Protein AF-A0A2G9T7L3-F1 (afdb_monomer_lite)

Radius of gyration: 17.42 Å; chains: 1; bounding box: 38×14×56 Å

InterPro domains:
  IPR000742 EGF-like domain [PS50026] (42-82)
  IPR000742 EGF-like domain [SM00181] (45-87)
  IPR009017 Green fluorescent protein [G3DSA:2.40.155.10] (57-87)
  IPR011641 Tyrosine-protein kinase ephrin type A/B receptor-like [PF07699] (2-40)
  IPR024731 NELL2-like, EGF domain [PF12947] (46-86)

Secondary structure (DSSP, 8-state):
--PPPPPTTEE--STT---PEEPPTTEEESSTTB-SGGGEEE--HHHHT-----TTEEEEE-PPBTTB--EEEEEPTT--BSSSSB-

Foldseek 3Di:
DDDDWAAKQWEAQDPPDPDTHGADPQWIAPGTRHHDNVRTDGLFCQVVVVDLFDPQWDKDFDDADPVHRDIAAGGHPPWDDRGNDTD

Organism: Teladorsagia circumcincta (NCBI:txid45464)

Sequence (87 aa):
KHCQFCPRGTFQDEEQHTTCKMCPTDHTTAAQGATAESQCYSTNQCATGEDNCSWHAHCIDLPDDNDVPSFQCKCKPGYRGNGTYCQ

Structure (mmCIF, N/CA/C/O backbone):
data_AF-A0A2G9T7L3-F1
#
_entry.id   AF-A0A2G9T7L3-F1
#
loop_
_atom_site.group_PDB
_atom_site.id
_atom_site.type_symbol
_atom_site.label_atom_id
_atom_site.label_alt_id
_atom_site.label_comp_id
_atom_site.label_asym_id
_atom_site.label_entity_id
_atom_site.label_seq_id
_atom_site.pdbx_PDB_ins_code
_atom_site.Cartn_x
_atom_site.Cartn_y
_atom_site.Cartn_z
_atom_site.occupancy
_atom_site.B_iso_or_equiv
_atom_site.auth_seq_id
_atom_site.auth_comp_id
_atom_site.auth_asym_id
_atom_site.auth_atom_id
_atom_site.pdbx_PDB_model_num
ATOM 1 N N . LYS A 1 1 ? -15.397 -1.536 33.321 1.00 50.28 1 LYS A N 1
ATOM 2 C CA . LYS A 1 1 ? -15.501 -2.039 31.928 1.00 50.28 1 LYS A CA 1
ATOM 3 C C . LYS A 1 1 ? -14.217 -1.653 31.206 1.00 50.28 1 LYS A C 1
ATOM 5 O O . LYS A 1 1 ? -13.765 -0.540 31.430 1.00 50.28 1 LYS A O 1
ATOM 10 N N . HIS A 1 2 ? -13.632 -2.541 30.408 1.00 61.28 2 HIS A N 1
ATOM 11 C CA . HIS A 1 2 ? -12.457 -2.250 29.585 1.00 61.28 2 HIS A CA 1
ATOM 12 C C . HIS A 1 2 ? -12.866 -2.473 28.129 1.00 61.28 2 HIS A C 1
ATOM 14 O O . HIS A 1 2 ? -13.387 -3.541 27.819 1.00 61.28 2 HIS A O 1
ATOM 20 N N . CYS A 1 3 ? -12.714 -1.459 27.279 1.00 70.00 3 CYS A N 1
ATOM 21 C CA . CYS A 1 3 ? -12.946 -1.619 25.849 1.00 70.00 3 CYS A CA 1
ATOM 22 C C . CYS A 1 3 ? -11.686 -2.258 25.263 1.00 70.00 3 CYS A C 1
ATOM 24 O O . CYS A 1 3 ? -10.6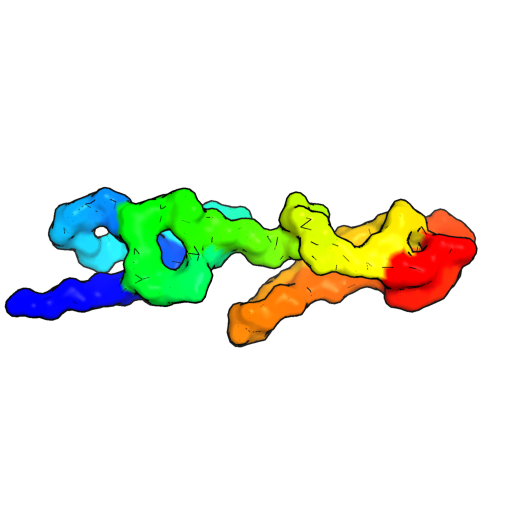11 -1.673 25.382 1.00 70.00 3 CYS A O 1
ATOM 26 N N . GLN A 1 4 ? -11.795 -3.460 24.701 1.00 78.25 4 GLN A N 1
ATOM 27 C CA . GLN A 1 4 ? -10.675 -4.069 23.990 1.00 78.25 4 GLN A CA 1
ATOM 28 C C . GLN A 1 4 ? -10.646 -3.511 22.571 1.00 78.25 4 GLN A C 1
ATOM 30 O O . GLN A 1 4 ? -11.638 -3.582 21.851 1.00 78.25 4 GLN A O 1
ATOM 35 N N . PHE A 1 5 ? -9.512 -2.933 22.182 1.00 84.12 5 PHE A N 1
ATOM 36 C CA . PHE A 1 5 ? -9.300 -2.485 20.813 1.00 84.12 5 PHE A CA 1
ATOM 37 C C . PHE A 1 5 ? -9.146 -3.691 19.889 1.00 84.12 5 PHE A C 1
ATOM 39 O O . PHE A 1 5 ? -8.405 -4.622 20.205 1.00 84.12 5 PHE A O 1
ATOM 46 N N . CYS A 1 6 ? -9.808 -3.648 18.736 1.00 88.38 6 CYS A N 1
ATOM 47 C CA . CYS A 1 6 ? -9.618 -4.649 17.695 1.00 88.38 6 CYS A CA 1
ATOM 48 C C . CYS A 1 6 ? -8.164 -4.660 17.193 1.00 88.38 6 CYS A C 1
ATOM 50 O O . CYS A 1 6 ? -7.591 -3.583 17.026 1.00 88.38 6 CYS A O 1
ATOM 52 N N . P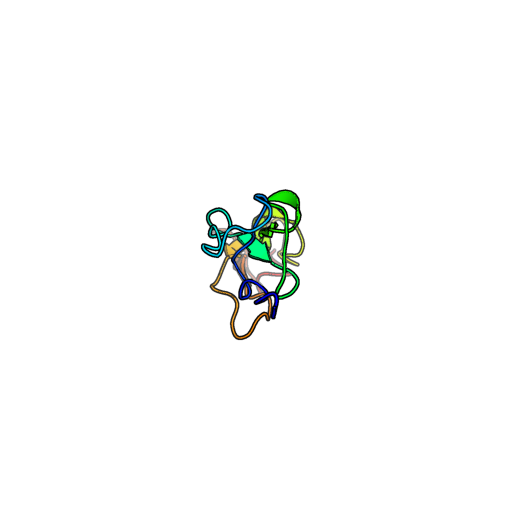RO A 1 7 ? -7.536 -5.829 16.975 1.00 90.19 7 PRO A N 1
ATOM 53 C CA . PRO A 1 7 ? -6.178 -5.900 16.435 1.00 90.19 7 PRO A CA 1
ATOM 54 C C . PRO A 1 7 ? -6.096 -5.311 15.016 1.00 90.19 7 PRO A C 1
ATOM 56 O O . PRO A 1 7 ? -7.116 -5.131 14.347 1.00 90.19 7 PRO A O 1
ATOM 59 N N . ARG A 1 8 ? -4.874 -5.018 14.543 1.00 88.62 8 ARG A N 1
ATOM 60 C CA . ARG A 1 8 ? -4.648 -4.561 13.159 1.00 88.62 8 ARG A CA 1
ATOM 61 C C . ARG A 1 8 ? -5.222 -5.560 12.148 1.00 88.62 8 ARG A C 1
ATOM 63 O O . ARG A 1 8 ? -5.249 -6.761 12.410 1.00 88.62 8 ARG A O 1
ATOM 70 N N . GLY A 1 9 ? -5.703 -5.045 11.019 1.00 89.94 9 GLY A N 1
ATOM 71 C CA . GLY A 1 9 ? -6.398 -5.840 9.999 1.00 89.94 9 GLY A CA 1
ATOM 72 C C . GLY A 1 9 ? -7.834 -6.218 10.380 1.00 89.94 9 GLY A C 1
ATOM 73 O O . GLY A 1 9 ? -8.473 -6.993 9.670 1.00 89.94 9 GLY A O 1
ATOM 74 N N . THR A 1 10 ? -8.359 -5.684 11.491 1.00 91.38 10 THR A N 1
ATOM 75 C CA . THR A 1 10 ? -9.741 -5.910 11.929 1.00 91.38 10 THR A CA 1
ATOM 76 C C . THR A 1 10 ? -10.393 -4.631 12.457 1.00 91.38 10 THR A C 1
ATOM 78 O O . THR A 1 10 ? -9.720 -3.760 13.011 1.00 91.38 10 THR A O 1
ATOM 81 N N . PHE A 1 11 ? -11.714 -4.526 12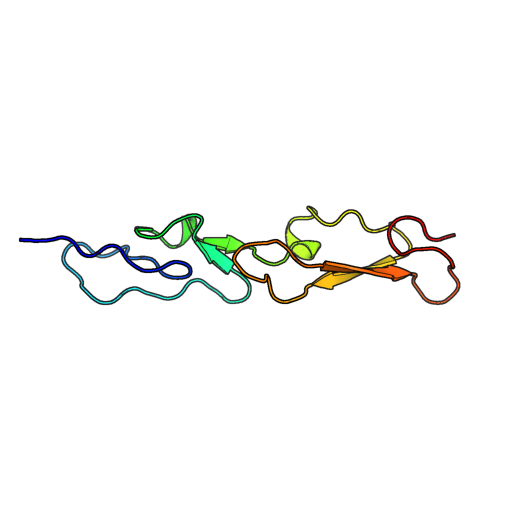.313 1.00 92.75 11 PHE A N 1
ATOM 82 C CA . PHE A 1 11 ? -12.522 -3.376 12.720 1.00 92.75 11 PHE A CA 1
ATOM 83 C C . PHE A 1 11 ? -13.786 -3.791 13.494 1.00 92.75 11 PHE A C 1
ATOM 85 O O . PHE A 1 11 ? -14.182 -4.958 13.482 1.00 92.75 11 PHE A O 1
ATOM 92 N N . GLN A 1 12 ? -14.425 -2.835 14.175 1.00 90.69 12 GLN A N 1
ATOM 93 C CA . GLN A 1 12 ? -15.727 -3.023 14.826 1.00 90.69 12 GLN A CA 1
ATOM 94 C C . GLN A 1 12 ? -16.664 -1.826 14.627 1.00 90.69 12 GLN A C 1
ATOM 96 O O . GLN A 1 12 ? -16.544 -0.821 15.322 1.00 90.69 12 GLN A O 1
ATOM 101 N N . ASP A 1 13 ? -17.630 -1.968 13.728 1.00 89.88 13 ASP A N 1
ATOM 102 C CA . ASP A 1 13 ? -18.713 -1.009 13.477 1.00 89.88 13 ASP A CA 1
ATOM 103 C C . ASP A 1 13 ? -19.893 -1.122 14.462 1.00 89.88 13 ASP A C 1
ATOM 105 O O . ASP A 1 13 ? -20.668 -0.175 14.589 1.00 89.88 13 ASP A O 1
ATOM 109 N N . GLU A 1 14 ? -20.031 -2.236 15.194 1.00 86.50 14 GLU A N 1
ATOM 110 C CA . GLU A 1 14 ? -21.153 -2.450 16.118 1.00 86.50 14 GLU A CA 1
ATOM 111 C C . GLU A 1 14 ? -20.779 -2.166 17.583 1.00 86.50 14 GLU A C 1
ATOM 113 O O . GLU A 1 14 ? -19.904 -2.803 18.180 1.00 86.50 14 GLU A O 1
ATOM 118 N N . GLU A 1 15 ? -21.484 -1.214 18.204 1.00 77.94 15 GLU A N 1
ATOM 119 C CA . GLU A 1 15 ? -21.259 -0.846 19.602 1.00 77.94 15 GLU A CA 1
ATOM 120 C C . GLU A 1 15 ? -21.512 -2.021 20.564 1.00 77.94 15 GLU A C 1
ATOM 122 O O . GLU A 1 15 ? -22.495 -2.752 20.462 1.00 77.94 15 GLU A O 1
ATOM 127 N N . GLN A 1 16 ? -20.642 -2.151 21.572 1.00 72.44 16 GLN A N 1
ATOM 128 C CA . GLN A 1 16 ? -20.658 -3.214 22.595 1.00 72.44 16 GLN A CA 1
ATOM 129 C C . GLN A 1 16 ? -20.344 -4.633 22.083 1.00 72.44 16 GLN A C 1
ATOM 131 O O . GLN A 1 16 ? -20.324 -5.567 22.887 1.00 72.44 16 GLN A O 1
ATOM 136 N N . HIS A 1 17 ? -20.044 -4.807 20.795 1.00 72.88 17 HIS A N 1
ATOM 137 C CA . HIS A 1 17 ? -19.724 -6.108 20.222 1.00 72.88 17 HIS A CA 1
ATOM 138 C C . HIS A 1 17 ? -18.229 -6.450 20.386 1.00 72.88 17 HIS A C 1
ATOM 140 O O . HIS A 1 17 ? -17.344 -5.634 20.132 1.00 72.88 17 HIS A O 1
ATOM 146 N N . THR A 1 18 ? -17.924 -7.670 20.839 1.00 77.75 18 THR A N 1
ATOM 147 C CA . THR A 1 18 ? -16.547 -8.118 21.151 1.00 77.75 18 THR A CA 1
ATOM 148 C C . THR A 1 18 ? -15.821 -8.775 19.975 1.00 77.75 18 THR A C 1
ATOM 150 O O . THR A 1 18 ? -14.654 -9.137 20.102 1.00 77.75 18 THR A O 1
ATOM 153 N N . THR A 1 19 ? -16.505 -8.975 18.848 1.00 87.12 19 THR A N 1
ATOM 154 C CA . THR A 1 19 ? -16.012 -9.772 17.714 1.00 87.12 19 THR A CA 1
ATOM 155 C C . THR A 1 19 ? -15.601 -8.868 16.564 1.00 87.12 19 THR A C 1
ATOM 157 O O . THR A 1 19 ? -16.454 -8.388 15.821 1.00 87.12 19 THR A O 1
ATOM 160 N N . CYS A 1 20 ? -14.300 -8.637 16.420 1.00 90.38 20 CYS A N 1
ATOM 161 C CA . CYS A 1 20 ? -13.747 -7.808 15.355 1.00 90.38 20 CYS A CA 1
ATOM 162 C C . CYS A 1 20 ? -13.909 -8.480 13.983 1.00 90.38 20 CYS A C 1
ATOM 164 O O . CYS A 1 20 ? -13.579 -9.656 13.816 1.00 90.38 20 CYS A O 1
ATOM 166 N N . LYS A 1 21 ? -14.412 -7.725 13.007 1.00 92.56 21 LYS A N 1
ATOM 167 C CA . LYS A 1 21 ? -14.571 -8.137 11.607 1.00 92.56 21 LYS A CA 1
ATOM 168 C C . LYS A 1 21 ? -13.232 -7.937 10.894 1.00 92.56 21 LYS A C 1
ATOM 170 O O . LYS A 1 21 ? -12.553 -6.948 11.151 1.00 92.56 21 LYS A O 1
ATOM 175 N N . MET A 1 22 ? -12.812 -8.876 10.048 1.00 92.00 22 MET A N 1
ATOM 176 C CA . MET A 1 22 ? -11.572 -8.721 9.271 1.00 92.00 22 MET A CA 1
ATOM 177 C C . MET A 1 22 ? -11.767 -7.688 8.159 1.00 92.00 22 MET A C 1
ATOM 179 O O . MET A 1 22 ? -12.866 -7.577 7.618 1.00 92.00 22 MET A O 1
ATOM 183 N N . CYS A 1 23 ? -10.705 -6.965 7.806 1.00 91.94 23 CYS A N 1
ATOM 184 C CA . CYS A 1 23 ? -10.692 -6.152 6.593 1.00 91.94 23 CYS A CA 1
ATOM 185 C C . CYS A 1 23 ? -10.923 -7.004 5.327 1.00 91.94 23 CYS A C 1
ATOM 187 O O . CYS A 1 23 ? -10.689 -8.218 5.349 1.00 91.94 23 CYS A O 1
ATOM 189 N N . PRO A 1 24 ? 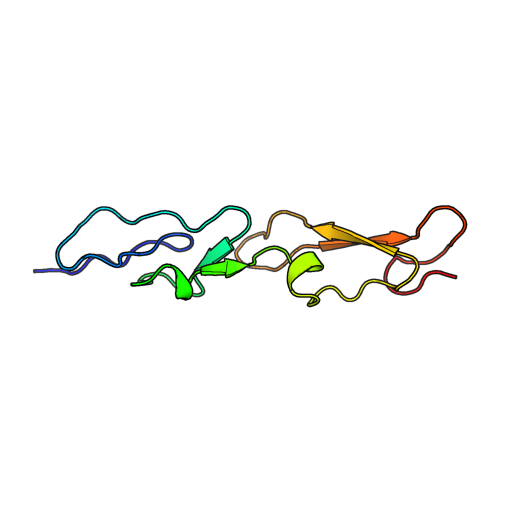-11.355 -6.377 4.215 1.00 90.12 24 PRO A N 1
ATOM 190 C CA . PRO A 1 24 ? -11.392 -7.017 2.902 1.00 90.12 24 PRO A CA 1
ATOM 191 C C . PRO A 1 24 ? -10.039 -7.607 2.478 1.00 90.12 24 PRO A C 1
ATOM 193 O O . PRO A 1 24 ? -8.988 -7.243 3.006 1.00 90.12 24 PRO A O 1
ATOM 196 N N . THR A 1 25 ? -10.057 -8.494 1.480 1.00 85.38 25 THR A N 1
ATOM 197 C CA . THR A 1 25 ? -8.834 -9.010 0.845 1.00 85.38 25 THR A CA 1
ATOM 198 C C . THR A 1 25 ? -7.950 -7.857 0.371 1.00 85.38 25 THR A C 1
ATOM 200 O O . THR A 1 25 ? -8.453 -6.856 -0.144 1.00 85.38 25 THR A O 1
ATOM 203 N N . ASP A 1 26 ? -6.641 -7.998 0.566 1.00 85.19 26 ASP A N 1
ATOM 204 C CA . ASP A 1 26 ? -5.626 -6.986 0.264 1.00 85.19 26 ASP A CA 1
ATOM 205 C C . ASP A 1 26 ? -5.893 -5.623 0.935 1.00 85.19 26 ASP A C 1
ATOM 207 O O . ASP A 1 26 ? -5.574 -4.577 0.372 1.00 85.19 26 ASP A O 1
ATOM 211 N N . HIS A 1 27 ? -6.513 -5.615 2.125 1.00 89.94 27 HIS A N 1
ATOM 212 C CA . HIS A 1 27 ? -6.702 -4.423 2.956 1.00 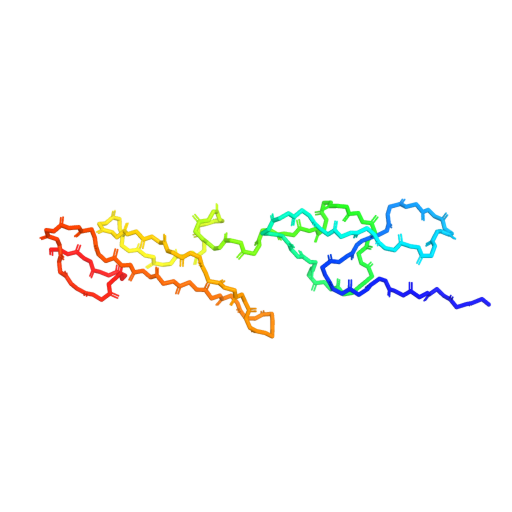89.94 27 HIS A CA 1
ATOM 213 C C . HIS A 1 27 ? -6.324 -4.676 4.427 1.00 89.94 27 HIS A C 1
ATOM 215 O O . HIS A 1 27 ? -6.522 -5.765 4.964 1.00 89.94 27 HIS A O 1
ATOM 221 N N . THR A 1 28 ? -5.840 -3.642 5.123 1.00 91.12 28 THR A N 1
ATOM 222 C CA . THR A 1 28 ? -5.517 -3.682 6.563 1.00 91.12 28 THR A CA 1
ATOM 223 C C . THR A 1 28 ? -5.829 -2.352 7.256 1.00 91.12 28 THR A C 1
ATOM 225 O O . THR A 1 28 ? -6.133 -1.361 6.599 1.00 91.12 28 THR A O 1
ATOM 228 N N . THR A 1 29 ? -5.779 -2.299 8.591 1.00 91.06 29 THR A N 1
ATOM 229 C CA . THR A 1 29 ? -6.095 -1.079 9.360 1.00 91.06 29 THR A CA 1
ATOM 230 C C . THR A 1 29 ? -4.850 -0.322 9.804 1.00 91.06 29 THR A C 1
ATOM 232 O O . THR A 1 29 ? -3.887 -0.903 10.302 1.00 91.06 29 THR A O 1
ATOM 235 N N . ALA A 1 30 ? -4.901 1.012 9.703 1.00 84.25 30 ALA A N 1
ATOM 23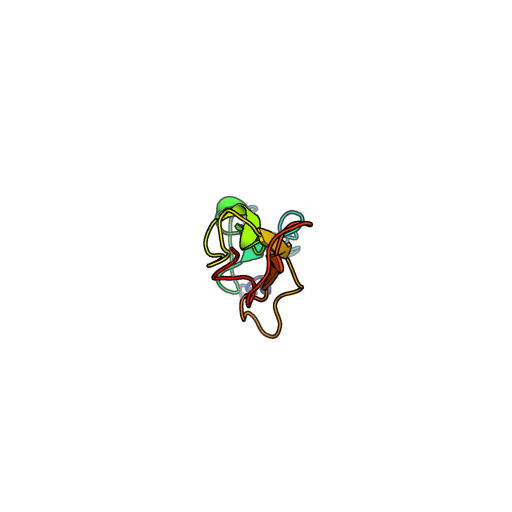6 C CA . ALA A 1 30 ? -3.766 1.893 10.019 1.00 84.25 30 ALA A CA 1
ATOM 237 C C . ALA A 1 30 ? -3.374 1.898 11.508 1.00 84.25 30 ALA A C 1
ATOM 239 O O . ALA A 1 30 ? -2.259 2.289 11.857 1.00 84.25 30 ALA A O 1
ATOM 240 N N . ALA A 1 31 ? -4.259 1.415 12.383 1.00 85.56 31 ALA A N 1
ATOM 241 C CA . ALA A 1 31 ? -3.974 1.086 13.772 1.00 85.56 31 ALA A CA 1
ATOM 242 C C . ALA A 1 31 ? -4.892 -0.046 14.267 1.00 85.56 31 ALA A C 1
ATOM 244 O O . ALA A 1 31 ? -5.895 -0.388 13.634 1.00 85.56 31 ALA A O 1
ATOM 245 N N . GLN A 1 32 ? -4.563 -0.594 15.439 1.00 89.62 32 GLN A N 1
ATOM 246 C CA . GLN A 1 32 ? -5.546 -1.287 16.274 1.00 89.62 32 GLN A CA 1
ATOM 247 C C . GLN A 1 32 ? -6.666 -0.318 16.698 1.00 89.62 32 GLN A C 1
ATOM 249 O O . GLN A 1 32 ? -6.434 0.881 16.851 1.00 89.62 32 GLN A O 1
ATOM 254 N N . GLY A 1 33 ? -7.865 -0.841 16.945 1.00 88.50 33 GLY A N 1
ATOM 255 C CA . GLY A 1 33 ? -9.023 -0.056 17.371 1.00 88.50 33 GLY A CA 1
ATOM 256 C C . GLY A 1 33 ? -9.776 0.627 16.231 1.00 88.50 33 GLY A C 1
ATOM 257 O O . GLY A 1 33 ? -10.449 1.622 16.482 1.00 88.50 33 GLY A O 1
ATOM 258 N N . ALA A 1 34 ? -9.681 0.113 15.002 1.00 92.00 34 ALA A N 1
ATOM 259 C CA . ALA A 1 34 ? -10.566 0.541 13.926 1.00 92.00 34 ALA A CA 1
ATOM 260 C C . ALA A 1 34 ? -12.030 0.229 14.276 1.00 92.00 34 ALA A C 1
ATOM 262 O O . ALA A 1 34 ? -12.354 -0.846 14.783 1.00 92.00 34 ALA A O 1
ATOM 263 N N . THR A 1 35 ? -12.913 1.177 13.983 1.00 90.62 35 THR A N 1
ATOM 264 C CA . THR A 1 35 ? -14.351 1.132 14.266 1.00 90.62 35 THR A CA 1
ATOM 265 C C . THR A 1 35 ? -15.211 1.160 13.000 1.00 90.62 35 THR A C 1
ATOM 267 O O . THR A 1 35 ? -16.420 1.333 13.076 1.00 90.62 35 THR A O 1
ATOM 270 N N . ALA A 1 36 ? -14.605 1.058 11.816 1.00 90.31 36 ALA A N 1
ATOM 271 C CA . ALA A 1 36 ? -15.315 1.022 10.543 1.00 90.31 36 ALA A CA 1
ATOM 272 C C . ALA A 1 36 ? -14.473 0.342 9.457 1.00 90.31 36 ALA A C 1
ATOM 274 O O . ALA A 1 36 ? -13.249 0.475 9.440 1.00 90.31 36 ALA A O 1
ATOM 275 N N . GLU A 1 37 ? -15.144 -0.303 8.503 1.00 90.50 37 GLU A N 1
ATOM 276 C CA . GLU A 1 37 ? -14.520 -0.884 7.306 1.00 90.50 37 GLU A CA 1
ATOM 277 C C . GLU A 1 37 ? -13.790 0.177 6.466 1.00 90.50 37 GLU A C 1
ATOM 279 O O . GLU A 1 37 ? -12.740 -0.091 5.898 1.00 90.50 37 GLU A O 1
ATOM 284 N N . SER A 1 38 ? -14.268 1.426 6.469 1.00 90.50 38 SER A N 1
ATOM 285 C CA . SER A 1 38 ? -13.622 2.561 5.790 1.00 90.50 38 SER A CA 1
ATOM 286 C C . SER A 1 38 ? -12.259 2.970 6.370 1.00 90.50 38 SER A C 1
ATOM 288 O O . SER A 1 38 ? -11.599 3.843 5.812 1.00 90.50 38 SER A O 1
ATOM 290 N N . GLN A 1 39 ? -11.830 2.366 7.485 1.00 91.31 39 GLN A N 1
ATOM 291 C CA . GLN A 1 39 ? -10.477 2.506 8.037 1.00 91.31 39 GLN A CA 1
ATOM 292 C C . GLN A 1 39 ? -9.530 1.380 7.588 1.00 91.31 39 GLN A C 1
ATOM 294 O O . GLN A 1 39 ? -8.343 1.416 7.926 1.00 91.31 39 GLN A O 1
ATOM 299 N N . CYS A 1 40 ? -10.041 0.394 6.846 1.00 91.56 40 CYS A N 1
ATOM 300 C CA . CYS A 1 40 ? -9.236 -0.547 6.086 1.00 91.56 40 CYS A CA 1
ATOM 301 C C . CYS A 1 40 ? -8.726 0.156 4.819 1.00 91.56 40 CYS A C 1
ATOM 303 O O . CYS A 1 40 ? -9.519 0.561 3.971 1.00 91.56 40 CYS A O 1
ATOM 305 N N . TYR A 1 41 ? -7.411 0.308 4.684 1.00 89.38 41 TYR A N 1
ATOM 306 C CA . TYR A 1 41 ? -6.763 0.788 3.463 1.00 89.38 41 TYR A CA 1
ATOM 307 C C . TYR A 1 41 ? -6.201 -0.399 2.680 1.00 89.38 41 TYR A C 1
ATOM 309 O O . TYR A 1 41 ? -5.878 -1.427 3.273 1.00 89.38 41 TYR A O 1
ATOM 317 N N . SER A 1 42 ? -6.093 -0.258 1.358 1.00 89.62 42 SER A N 1
ATOM 318 C CA . SER A 1 42 ? -5.502 -1.280 0.489 1.00 89.62 42 SER A CA 1
ATOM 319 C C . SER A 1 42 ? -4.036 -1.503 0.863 1.00 89.62 42 SER A C 1
ATOM 321 O O . SER A 1 42 ? -3.246 -0.565 0.793 1.00 89.62 42 SER A O 1
ATOM 323 N N . THR A 1 43 ? -3.664 -2.735 1.212 1.00 89.56 43 THR A N 1
ATOM 324 C CA . THR A 1 43 ? -2.255 -3.149 1.274 1.00 89.56 43 THR A CA 1
ATOM 325 C C . THR A 1 43 ? -1.671 -3.282 -0.122 1.00 89.56 43 THR A C 1
ATOM 327 O O . THR A 1 43 ? -0.463 -3.268 -0.254 1.00 89.56 43 THR A O 1
ATOM 330 N N . ASN A 1 44 ? -2.487 -3.369 -1.177 1.00 90.94 44 ASN A N 1
ATOM 331 C CA . ASN A 1 44 ? -1.969 -3.553 -2.526 1.00 90.94 44 ASN A CA 1
ATOM 332 C C . ASN A 1 44 ? -1.388 -2.254 -3.110 1.00 90.94 44 ASN A C 1
ATOM 334 O O . ASN A 1 44 ? -2.145 -1.379 -3.547 1.00 90.94 44 ASN A O 1
ATOM 338 N N . GLN A 1 45 ? -0.058 -2.129 -3.159 1.00 90.44 45 GLN A N 1
ATOM 339 C CA . GLN A 1 45 ? 0.599 -0.891 -3.614 1.00 90.44 45 GLN A CA 1
ATOM 340 C C . GLN A 1 45 ? 0.481 -0.672 -5.127 1.00 90.44 45 GLN A C 1
ATOM 342 O O . GLN A 1 45 ? 0.461 0.468 -5.596 1.00 90.44 45 GLN A O 1
ATOM 347 N N . CYS A 1 46 ? 0.328 -1.760 -5.888 1.00 91.56 46 CYS A N 1
ATOM 348 C CA . CYS A 1 46 ? 0.047 -1.714 -7.323 1.00 91.56 46 CYS A CA 1
ATOM 349 C C . CYS A 1 46 ? -1.375 -1.206 -7.633 1.00 91.56 46 CYS A C 1
ATOM 351 O O . CYS A 1 46 ? -1.645 -0.762 -8.750 1.00 91.56 46 CYS A O 1
ATOM 353 N N . ALA A 1 47 ? -2.302 -1.315 -6.675 1.00 89.38 47 ALA A N 1
ATOM 354 C CA . ALA A 1 47 ? -3.674 -0.829 -6.791 1.00 89.38 47 ALA A CA 1
ATOM 355 C C . ALA A 1 47 ? -3.821 0.617 -6.292 1.00 89.38 47 ALA A C 1
ATOM 357 O O . ALA A 1 47 ? -4.611 1.373 -6.859 1.00 89.38 47 ALA A O 1
ATOM 358 N N . THR A 1 48 ? -3.057 1.021 -5.268 1.00 87.94 48 THR A N 1
ATOM 359 C CA . THR A 1 48 ? -3.021 2.419 -4.799 1.00 87.94 48 THR A CA 1
ATOM 360 C C . THR A 1 48 ? -2.189 3.330 -5.705 1.00 87.94 48 THR A C 1
ATOM 362 O O . THR A 1 48 ? -2.412 4.541 -5.712 1.00 87.94 48 THR A O 1
ATOM 365 N N . GLY A 1 49 ? -1.264 2.769 -6.494 1.00 86.25 49 GLY A N 1
ATOM 366 C CA . GLY A 1 49 ? -0.300 3.540 -7.284 1.00 86.25 49 GLY A CA 1
ATOM 367 C C . GLY A 1 49 ? 0.811 4.158 -6.430 1.00 86.25 49 GLY A C 1
ATOM 368 O O . GLY A 1 49 ? 1.438 5.133 -6.841 1.00 86.25 49 GLY A O 1
ATOM 369 N N . GLU A 1 50 ? 1.036 3.613 -5.231 1.00 87.44 50 GLU A N 1
ATOM 370 C CA . GLU A 1 50 ? 2.201 3.916 -4.389 1.00 87.44 50 GLU A CA 1
ATOM 371 C C . GLU A 1 50 ? 3.446 3.129 -4.841 1.00 87.44 50 GLU A C 1
ATOM 373 O O . GLU A 1 50 ? 4.573 3.412 -4.416 1.00 87.44 50 GLU A O 1
ATOM 378 N N . ASP A 1 51 ? 3.264 2.175 -5.760 1.00 89.19 51 ASP A N 1
ATOM 379 C CA . ASP A 1 51 ? 4.359 1.559 -6.488 1.00 89.19 51 ASP A CA 1
ATOM 380 C C . ASP A 1 51 ? 5.119 2.587 -7.343 1.00 89.19 51 ASP A C 1
ATOM 382 O O . ASP A 1 51 ? 4.560 3.487 -7.965 1.00 89.19 51 ASP A O 1
ATOM 386 N N . ASN A 1 52 ? 6.442 2.450 -7.380 1.00 92.75 52 ASN A N 1
ATOM 387 C CA . ASN A 1 52 ? 7.317 3.310 -8.179 1.00 92.75 52 ASN A CA 1
ATOM 388 C C . ASN A 1 52 ? 7.787 2.587 -9.457 1.00 92.75 52 ASN A C 1
ATOM 390 O O . ASN A 1 52 ? 8.925 2.766 -9.905 1.00 92.75 52 ASN A O 1
ATOM 394 N N . CYS A 1 53 ? 6.955 1.703 -10.018 1.00 94.81 53 CYS A N 1
ATOM 395 C CA . CYS A 1 53 ? 7.339 0.895 -11.165 1.00 94.81 53 CYS A CA 1
ATOM 396 C C . CYS A 1 53 ? 7.358 1.696 -12.472 1.00 94.81 53 CYS A C 1
ATOM 398 O O . CYS A 1 53 ? 6.655 2.685 -12.669 1.00 94.81 53 CYS A O 1
ATOM 400 N N . SER A 1 54 ? 8.179 1.241 -13.419 1.00 95.56 54 SER A N 1
ATOM 401 C CA . SER A 1 54 ? 8.205 1.825 -14.756 1.00 95.56 54 SER A CA 1
ATOM 402 C C . SER A 1 54 ? 6.880 1.569 -15.471 1.00 95.56 54 SER A C 1
ATOM 404 O O . SER A 1 54 ? 6.303 0.492 -15.341 1.00 95.56 54 SER A O 1
ATOM 406 N N . TRP A 1 55 ? 6.447 2.471 -16.353 1.00 94.00 55 TRP A N 1
ATOM 407 C CA . TRP A 1 55 ? 5.269 2.206 -17.193 1.00 94.00 55 TRP A CA 1
ATOM 408 C C . TRP A 1 55 ? 5.471 0.983 -18.116 1.00 94.00 55 TRP A C 1
ATOM 410 O O . TRP A 1 55 ? 4.520 0.280 -18.469 1.00 94.00 55 TRP A O 1
ATOM 420 N N . HIS A 1 56 ? 6.728 0.671 -18.453 1.00 95.25 56 HIS A N 1
ATOM 421 C CA . HIS A 1 56 ? 7.147 -0.552 -19.139 1.00 95.25 56 HIS A CA 1
ATOM 422 C C . HIS A 1 56 ? 7.374 -1.753 -18.191 1.00 95.25 56 HIS A C 1
ATOM 424 O O . HIS A 1 56 ? 7.976 -2.746 -18.596 1.00 95.25 56 HIS A O 1
ATOM 430 N N . ALA A 1 57 ? 6.915 -1.707 -16.942 1.00 96.69 57 ALA A N 1
ATOM 431 C CA . ALA A 1 57 ? 6.968 -2.813 -15.989 1.00 96.69 57 ALA A CA 1
ATOM 432 C C . ALA A 1 57 ? 5.568 -3.325 -15.627 1.00 96.69 57 ALA A C 1
ATOM 434 O O . ALA A 1 57 ? 4.546 -2.701 -15.916 1.00 96.69 57 ALA A O 1
ATOM 435 N N . HIS A 1 58 ? 5.541 -4.506 -15.024 1.00 95.25 58 HIS A N 1
ATOM 436 C CA . HIS A 1 58 ? 4.441 -5.004 -14.218 1.00 95.25 58 HIS A CA 1
ATOM 437 C C . HIS A 1 58 ? 4.796 -4.762 -12.751 1.00 95.25 58 HIS A C 1
ATOM 439 O O . HIS A 1 58 ? 5.874 -5.178 -12.316 1.00 95.25 58 HIS A O 1
ATOM 445 N N . CYS A 1 59 ? 3.902 -4.113 -12.010 1.00 94.94 59 CYS A N 1
ATOM 446 C CA . CYS A 1 59 ? 3.928 -4.161 -10.556 1.00 94.94 59 CYS A CA 1
ATOM 447 C C . CYS A 1 59 ? 3.393 -5.527 -10.099 1.00 94.94 59 CYS A C 1
ATOM 449 O O . CYS A 1 59 ? 2.461 -6.072 -10.698 1.00 94.94 59 CYS A O 1
ATOM 451 N N . ILE A 1 60 ? 4.039 -6.101 -9.090 1.00 92.81 60 ILE A N 1
ATOM 452 C CA . ILE A 1 60 ? 3.670 -7.353 -8.438 1.00 92.81 60 ILE A CA 1
ATOM 453 C C . ILE A 1 60 ? 3.574 -7.032 -6.954 1.00 92.81 60 ILE A C 1
ATOM 455 O O . ILE A 1 60 ? 4.584 -6.702 -6.332 1.00 92.81 60 ILE A O 1
ATOM 459 N N . ASP A 1 61 ? 2.367 -7.124 -6.419 1.00 91.31 61 ASP A N 1
ATOM 460 C CA . ASP A 1 61 ? 2.111 -6.942 -4.999 1.00 91.31 61 ASP A CA 1
ATOM 461 C C . ASP A 1 61 ? 2.715 -8.111 -4.210 1.00 91.31 61 ASP A C 1
ATOM 463 O O . ASP A 1 61 ? 2.636 -9.264 -4.653 1.00 91.31 61 ASP A O 1
ATOM 467 N N . LEU A 1 62 ? 3.359 -7.826 -3.080 1.00 89.69 62 LEU A N 1
ATOM 468 C CA . LEU A 1 62 ? 3.916 -8.835 -2.183 1.00 89.69 62 LEU A CA 1
ATOM 469 C C . LEU A 1 62 ? 3.302 -8.664 -0.786 1.00 89.69 62 LEU A C 1
ATOM 471 O O . LEU A 1 62 ? 2.850 -7.579 -0.442 1.00 89.69 62 LEU A O 1
ATOM 475 N N . PRO A 1 63 ? 3.294 -9.713 0.054 1.00 85.69 63 PRO A N 1
ATOM 476 C CA . PRO A 1 63 ? 2.833 -9.570 1.427 1.00 85.69 63 PRO A CA 1
ATOM 477 C C . PRO A 1 63 ? 3.673 -8.538 2.188 1.00 85.69 63 PRO A C 1
ATOM 479 O O . PRO A 1 63 ? 4.900 -8.669 2.253 1.00 85.69 63 PRO A O 1
ATOM 482 N N . ASP A 1 64 ? 3.002 -7.555 2.786 1.00 86.12 64 ASP A N 1
ATOM 483 C CA . ASP A 1 64 ? 3.614 -6.590 3.699 1.00 86.12 64 ASP A CA 1
ATOM 484 C C . ASP A 1 64 ? 4.231 -7.320 4.904 1.00 86.12 64 ASP A C 1
ATOM 486 O O . ASP A 1 64 ? 3.574 -8.132 5.564 1.00 86.12 64 ASP A O 1
ATOM 490 N N . ASP A 1 65 ? 5.489 -7.014 5.222 1.00 85.56 65 ASP A N 1
ATOM 491 C CA . ASP A 1 65 ? 6.178 -7.565 6.394 1.00 85.56 65 ASP A CA 1
ATOM 492 C C . ASP A 1 65 ? 6.208 -6.517 7.508 1.00 85.56 65 ASP A C 1
ATOM 494 O O . ASP A 1 65 ? 6.721 -5.420 7.314 1.00 85.56 65 ASP A O 1
ATOM 498 N N . ASN A 1 66 ? 5.656 -6.834 8.683 1.00 81.62 66 ASN A N 1
ATOM 499 C CA . ASN A 1 66 ? 5.633 -5.931 9.846 1.00 81.62 66 ASN A CA 1
ATOM 500 C C . ASN A 1 66 ? 5.079 -4.514 9.542 1.00 81.62 66 ASN A C 1
ATOM 502 O O . ASN A 1 66 ? 5.650 -3.516 9.980 1.00 81.62 66 ASN A O 1
ATOM 506 N N . ASP A 1 67 ? 3.971 -4.433 8.791 1.00 76.19 67 ASP A N 1
ATOM 507 C CA . ASP A 1 67 ? 3.367 -3.183 8.289 1.00 76.19 67 ASP A CA 1
ATOM 508 C C . ASP A 1 67 ? 4.291 -2.349 7.367 1.00 76.19 67 ASP A C 1
ATOM 510 O O . ASP A 1 67 ? 4.084 -1.145 7.204 1.00 76.19 67 ASP A O 1
ATOM 514 N N . VAL A 1 68 ? 5.303 -2.970 6.747 1.00 84.81 68 VAL A N 1
ATOM 515 C CA . VAL A 1 68 ? 6.127 -2.362 5.693 1.00 84.81 68 VAL A CA 1
ATOM 516 C C . VAL A 1 68 ? 5.588 -2.774 4.314 1.00 84.81 68 VAL A C 1
ATOM 518 O O . VAL A 1 68 ? 5.698 -3.954 3.968 1.00 84.81 68 VAL A O 1
ATOM 521 N N . PRO A 1 69 ? 5.069 -1.815 3.518 1.00 85.38 69 PRO A N 1
ATOM 522 C CA . PRO A 1 69 ? 4.676 -2.008 2.124 1.00 85.38 69 PRO A CA 1
ATOM 523 C C . PRO A 1 69 ? 5.730 -2.744 1.289 1.00 85.38 69 PRO A C 1
ATOM 525 O O . PRO A 1 69 ? 6.882 -2.302 1.218 1.00 85.38 69 PRO A O 1
ATOM 528 N N . SER A 1 70 ? 5.345 -3.852 0.654 1.00 89.00 70 SER A N 1
ATOM 529 C CA . SER A 1 70 ? 6.237 -4.695 -0.149 1.00 89.00 70 SER A CA 1
ATOM 530 C C . SER A 1 70 ? 5.712 -4.920 -1.572 1.00 89.00 70 SER A C 1
ATOM 532 O O . SER A 1 70 ? 4.704 -5.583 -1.791 1.00 89.00 70 SER A O 1
ATOM 534 N N . PHE A 1 71 ? 6.452 -4.449 -2.579 1.00 92.56 71 PHE A N 1
ATOM 535 C CA . PHE A 1 71 ? 6.116 -4.651 -3.993 1.00 92.56 71 PHE A CA 1
ATOM 536 C C . PHE A 1 71 ? 7.359 -4.940 -4.843 1.00 92.56 71 PHE A C 1
ATOM 538 O O . PHE A 1 71 ? 8.482 -4.545 -4.520 1.00 92.56 71 PHE A O 1
ATOM 545 N N . GLN A 1 72 ? 7.165 -5.619 -5.976 1.00 93.25 72 GLN A N 1
ATOM 546 C CA . GLN A 1 72 ? 8.215 -5.895 -6.955 1.00 93.25 72 GLN A CA 1
ATOM 547 C C . GLN A 1 72 ? 7.844 -5.385 -8.349 1.00 93.25 72 GLN A C 1
ATOM 549 O O . GLN A 1 72 ? 6.882 -5.826 -8.971 1.00 93.25 72 GLN A O 1
ATOM 554 N N . CYS A 1 73 ? 8.701 -4.530 -8.901 1.00 95.94 73 CYS A N 1
ATOM 555 C CA . CYS A 1 73 ? 8.612 -4.086 -10.286 1.00 95.94 73 CYS A CA 1
ATOM 556 C C . CYS A 1 73 ? 9.383 -5.032 -11.215 1.00 95.94 73 CYS A C 1
ATOM 558 O O . CYS A 1 73 ? 10.591 -5.217 -11.059 1.00 95.94 73 CYS A O 1
ATOM 560 N N . LYS A 1 74 ? 8.723 -5.588 -12.235 1.00 95.75 74 LYS A N 1
ATOM 561 C CA . LYS A 1 74 ? 9.350 -6.476 -13.228 1.00 95.75 74 LYS A CA 1
ATOM 562 C C . LYS A 1 74 ? 9.132 -5.950 -14.643 1.00 95.75 74 LYS A C 1
ATOM 564 O O . LYS A 1 74 ? 7.990 -5.837 -15.077 1.00 95.75 74 LYS A O 1
ATOM 569 N N . CYS A 1 75 ? 10.204 -5.646 -15.380 1.00 97.25 75 CYS A N 1
ATOM 570 C CA . CYS A 1 75 ? 10.085 -5.149 -16.757 1.00 97.25 75 CYS A CA 1
ATOM 571 C C . CYS A 1 75 ? 9.250 -6.097 -17.641 1.00 97.25 75 CYS A C 1
ATOM 573 O O . CYS A 1 75 ? 9.381 -7.323 -17.561 1.00 97.25 75 CYS A O 1
ATOM 575 N N . LYS A 1 76 ? 8.399 -5.514 -18.493 1.00 96.19 76 LYS A N 1
ATOM 576 C CA . LYS A 1 76 ? 7.600 -6.224 -19.498 1.00 96.19 76 LYS A CA 1
ATOM 577 C C . LYS A 1 76 ? 8.519 -6.958 -20.486 1.00 96.19 76 LYS A C 1
ATOM 579 O O . LYS A 1 76 ? 9.631 -6.486 -20.742 1.00 96.19 76 LYS A O 1
ATOM 584 N N . PRO A 1 77 ? 8.081 -8.085 -21.079 1.00 95.81 77 PRO A N 1
ATOM 585 C CA . PRO A 1 77 ? 8.851 -8.773 -22.112 1.00 95.81 77 PRO A CA 1
ATOM 586 C C . PRO A 1 77 ? 9.269 -7.813 -23.235 1.00 95.81 77 PRO A C 1
ATOM 588 O O . PRO A 1 77 ? 8.441 -7.076 -23.760 1.00 95.81 77 PRO A O 1
ATOM 591 N N . GLY A 1 78 ? 10.558 -7.820 -23.582 1.00 94.75 78 GLY A N 1
ATOM 592 C CA . GLY A 1 78 ? 11.156 -6.897 -24.556 1.00 94.75 78 GLY A CA 1
ATOM 593 C C . GLY A 1 78 ? 11.923 -5.723 -23.936 1.00 94.75 78 GLY A C 1
ATOM 594 O O . GLY A 1 78 ? 12.849 -5.234 -24.573 1.00 94.75 78 GLY A O 1
ATOM 595 N N . TYR A 1 79 ? 11.627 -5.347 -22.689 1.00 95.50 79 TYR A N 1
ATOM 596 C CA . TYR A 1 79 ? 12.284 -4.244 -21.978 1.00 95.50 79 TYR A CA 1
ATOM 597 C C . TYR A 1 79 ? 13.335 -4.741 -20.983 1.00 95.50 79 TYR A C 1
ATOM 599 O O . TYR A 1 79 ? 13.235 -5.849 -20.444 1.00 95.50 79 TYR A O 1
ATOM 607 N N . ARG A 1 80 ? 14.346 -3.915 -20.705 1.00 94.75 80 ARG A N 1
ATOM 608 C CA . ARG A 1 80 ? 15.425 -4.200 -19.751 1.00 94.75 80 ARG A CA 1
ATOM 609 C C . ARG A 1 80 ? 15.629 -3.047 -18.776 1.00 94.75 80 ARG A C 1
ATOM 611 O O . ARG A 1 80 ? 15.427 -1.883 -19.105 1.00 94.75 80 ARG A O 1
ATOM 618 N N . GLY A 1 81 ? 16.071 -3.390 -17.570 1.00 94.62 81 GLY A N 1
ATOM 619 C CA . GLY A 1 81 ? 16.348 -2.437 -16.503 1.00 94.62 81 GLY A CA 1
ATOM 620 C C . GLY A 1 81 ? 16.088 -3.035 -15.124 1.00 94.62 81 GLY A C 1
ATOM 621 O O . GLY A 1 81 ? 16.156 -4.251 -14.953 1.00 94.62 81 GLY A O 1
ATOM 622 N N . ASN A 1 82 ? 15.804 -2.177 -14.147 1.00 94.06 82 ASN A N 1
ATOM 623 C CA . ASN A 1 82 ? 15.665 -2.527 -12.726 1.00 94.06 82 ASN A CA 1
ATOM 624 C C . ASN A 1 82 ? 14.200 -2.603 -12.245 1.00 94.06 82 ASN A C 1
ATOM 626 O O . ASN A 1 82 ? 13.960 -2.678 -11.044 1.00 94.06 82 ASN A O 1
ATOM 630 N N . GLY A 1 83 ? 13.223 -2.526 -13.153 1.00 93.94 83 GLY A N 1
ATOM 631 C CA . GLY A 1 83 ? 11.796 -2.522 -12.819 1.00 93.94 83 GLY A CA 1
ATOM 632 C C . GLY A 1 83 ? 11.200 -1.123 -12.634 1.00 93.94 83 GLY A C 1
ATOM 633 O O . GLY A 1 83 ? 10.109 -0.876 -13.141 1.00 93.94 83 GLY A O 1
ATOM 634 N N . THR A 1 84 ? 11.903 -0.189 -11.987 1.00 94.00 84 THR A N 1
ATOM 635 C CA . THR A 1 84 ? 11.465 1.223 -11.876 1.00 94.00 84 THR A CA 1
ATOM 636 C C . THR A 1 84 ? 11.813 2.033 -13.130 1.00 94.00 84 THR A C 1
ATOM 638 O O . THR A 1 84 ? 11.076 2.925 -13.547 1.00 94.00 84 THR A O 1
ATOM 641 N N . TYR A 1 85 ? 12.878 1.638 -13.825 1.00 95.00 85 TYR A N 1
ATOM 642 C CA . TYR A 1 85 ? 13.255 2.119 -15.146 1.00 95.00 85 TYR A CA 1
ATOM 643 C C . TYR A 1 85 ? 13.413 0.923 -16.090 1.00 95.00 85 TYR A C 1
ATOM 645 O O . TYR A 1 85 ? 14.254 0.052 -15.862 1.00 95.00 85 TYR A O 1
ATOM 653 N N . CYS A 1 86 ? 12.576 0.860 -17.126 1.00 95.81 86 CYS A N 1
ATOM 654 C CA . CYS A 1 86 ? 12.551 -0.208 -18.123 1.00 95.81 86 CYS A CA 1
ATOM 655 C C . CYS A 1 86 ? 12.486 0.411 -19.528 1.00 95.81 86 CYS A C 1
ATOM 657 O O . CYS A 1 86 ? 11.603 1.229 -19.807 1.00 95.81 86 CYS A O 1
ATOM 659 N N . GLN A 1 87 ? 13.423 0.025 -20.394 1.00 93.44 87 GLN A N 1
ATOM 660 C CA . GLN A 1 87 ? 13.628 0.562 -21.747 1.00 93.44 87 GLN A CA 1
ATOM 661 C C . GLN A 1 87 ? 14.142 -0.514 -22.715 1.00 93.44 87 GLN A C 1
ATOM 663 O O . GLN A 1 87 ? 14.546 -1.595 -22.224 1.00 93.44 87 GLN A O 1
#

pLDDT: mean 88.81, std 7.54, range [50.28, 97.25]